Protein AF-A0A914K3J5-F1 (afdb_monomer)

Secondary structure (DSSP, 8-state):
------PPPTTSHHHHHHHHHHHHHHHHHHHHHS-GGGSTT-PPPPPPPPPHHHHHHHHHHHTTS-SGGGTTTHHHHHHHGGGHHHHHHHHHHTPPPTT-S-----EEE-TTSS-EEE-------HHHHHHHHHHHHHHHHHHHHH-S--PPPPSSSS-TT--

Sequence (163 aa):
MMDYESTPQPGTEAYFQLLKEKQKRWKSLQSKRFAIQKRFGFENTQKAELPPEHVRKVIRDHGDMTSRKFRHDKRVYLGALKYMPHAIIKLMENMPMPWEQIRDVKILYHITGAITFVNEVPKVIEPVYIAQWGTMWIMMRREKRDRRHFKRMRFPPFDDEEP

Solvent-accessible surface area (backbone atoms only — not comparable to full-atom values): 10452 Å² total; per-residue (Å²): 139,79,84,83,72,78,78,58,60,90,89,40,72,67,31,55,51,52,49,52,50,50,51,51,52,49,52,54,50,50,53,66,60,70,29,72,82,64,41,90,89,53,76,75,84,76,86,75,90,74,65,71,64,56,59,55,47,39,42,62,74,49,62,89,62,78,54,77,88,53,58,79,51,52,62,50,38,62,59,39,55,79,50,44,69,58,28,50,51,34,46,63,69,60,58,70,52,96,90,49,92,75,73,91,73,54,70,50,65,44,94,77,49,54,46,65,32,46,67,65,77,86,82,75,59,64,74,58,51,53,50,54,50,51,53,49,52,54,50,54,52,51,50,63,71,73,48,91,78,83,83,74,84,64,83,71,84,66,62,95,88,64,132

Radius of gyration: 31.81 Å; Cα contacts (8 Å, |Δi|>4): 78; chains: 1; bounding box: 54×38×105 Å

Structure (mmCIF, N/CA/C/O backbone):
data_AF-A0A914K3J5-F1
#
_entry.id   AF-A0A914K3J5-F1
#
loop_
_atom_site.group_PDB
_atom_site.id
_atom_site.type_symbol
_atom_site.label_atom_id
_atom_site.label_alt_id
_atom_site.label_comp_id
_atom_site.label_asym_id
_atom_site.label_entity_id
_atom_site.label_seq_id
_atom_site.pdbx_PDB_ins_code
_atom_site.Cartn_x
_atom_site.Cartn_y
_atom_site.Cartn_z
_atom_site.occupancy
_atom_site.B_iso_or_equiv
_atom_site.auth_seq_id
_atom_site.auth_comp_id
_atom_site.auth_asym_id
_atom_site.auth_atom_id
_atom_site.pdbx_PDB_model_num
ATOM 1 N N . MET A 1 1 ? -28.145 1.534 55.849 1.00 42.22 1 MET A N 1
ATOM 2 C CA . MET A 1 1 ? -28.087 0.472 56.870 1.00 42.22 1 MET A CA 1
ATOM 3 C C . MET A 1 1 ? -27.128 -0.567 56.315 1.00 42.22 1 MET A C 1
ATOM 5 O O . MET A 1 1 ? -27.487 -1.231 55.359 1.00 42.22 1 MET A O 1
ATOM 9 N N . MET A 1 2 ? -25.859 -0.528 56.729 1.00 44.31 2 MET A N 1
ATOM 10 C CA . MET A 1 2 ? -24.840 -1.499 56.305 1.00 44.31 2 MET A CA 1
ATOM 11 C C . MET A 1 2 ? -24.798 -2.570 57.388 1.00 44.31 2 MET A C 1
ATOM 13 O O . MET A 1 2 ? -24.553 -2.231 58.548 1.00 44.31 2 MET A O 1
ATOM 17 N N . ASP A 1 3 ? -25.086 -3.812 57.020 1.00 42.97 3 ASP A N 1
ATOM 18 C CA . ASP A 1 3 ? -25.121 -4.947 57.934 1.00 42.97 3 ASP A CA 1
ATOM 19 C C . ASP A 1 3 ? -23.734 -5.165 58.558 1.00 42.97 3 ASP A C 1
ATOM 21 O O . ASP A 1 3 ? -22.774 -5.562 57.896 1.00 42.97 3 ASP A O 1
ATOM 25 N N . TYR A 1 4 ? -23.618 -4.858 59.852 1.00 47.88 4 TYR A N 1
ATOM 26 C CA . TYR A 1 4 ? -22.475 -5.207 60.696 1.00 47.88 4 TYR A CA 1
ATOM 27 C C . TYR A 1 4 ? -22.574 -6.699 61.053 1.00 47.88 4 TYR A C 1
ATOM 29 O O . TYR A 1 4 ? -22.843 -7.067 62.195 1.00 47.88 4 TYR A O 1
ATOM 37 N N . GLU A 1 5 ? -22.414 -7.584 60.069 1.00 53.72 5 GLU A N 1
ATOM 38 C CA . GLU A 1 5 ? -22.331 -9.013 60.360 1.00 53.72 5 GLU A CA 1
ATOM 39 C C . GLU A 1 5 ? -21.019 -9.338 61.086 1.00 53.72 5 GLU A C 1
ATOM 41 O O . GLU A 1 5 ? -19.914 -8.974 60.675 1.00 53.72 5 GLU A O 1
ATOM 46 N N . SER A 1 6 ? -21.198 -10.017 62.216 1.00 63.56 6 SER A N 1
ATOM 47 C CA . SER A 1 6 ? -20.221 -10.549 63.160 1.00 63.56 6 SER A CA 1
ATOM 48 C C . SER A 1 6 ? -18.875 -10.939 62.542 1.00 63.56 6 SER A C 1
ATOM 50 O O . SER A 1 6 ? -18.748 -11.978 61.891 1.00 63.56 6 SER A O 1
ATOM 52 N N . THR A 1 7 ? -17.822 -10.177 62.839 1.00 62.28 7 THR A N 1
ATOM 53 C CA . THR A 1 7 ? -16.460 -10.687 62.671 1.00 62.28 7 THR A CA 1
ATOM 54 C C . THR A 1 7 ? -16.265 -11.871 63.628 1.00 62.28 7 THR A C 1
ATOM 56 O O . THR A 1 7 ? -16.470 -11.691 64.831 1.00 62.28 7 THR A O 1
ATOM 59 N N . PRO A 1 8 ? -15.893 -13.069 63.142 1.00 66.62 8 PRO A N 1
ATOM 60 C CA . PRO A 1 8 ? -15.720 -14.242 63.996 1.00 66.62 8 PRO A CA 1
ATOM 61 C C . PRO A 1 8 ? -14.656 -13.991 65.075 1.00 66.62 8 PRO A C 1
ATOM 63 O O . PRO A 1 8 ? -13.650 -13.325 64.820 1.00 66.62 8 PRO A O 1
ATOM 66 N N . GLN A 1 9 ? -14.890 -14.521 66.280 1.00 70.38 9 GLN A N 1
ATOM 67 C CA . GLN A 1 9 ? -13.998 -14.374 67.435 1.00 70.38 9 GLN A CA 1
ATOM 68 C C . GLN A 1 9 ? -12.584 -14.891 67.093 1.00 70.38 9 GLN A C 1
ATOM 70 O O . GLN A 1 9 ? -12.458 -15.953 66.464 1.00 70.38 9 GLN A O 1
ATOM 75 N N . PRO A 1 10 ? -11.516 -14.181 67.493 1.00 69.94 10 PRO A N 1
ATOM 76 C CA . PRO A 1 10 ? -10.144 -14.573 67.185 1.00 69.94 10 PRO A CA 1
ATOM 77 C C . PRO A 1 10 ? -9.831 -15.963 67.764 1.00 69.94 10 PRO A C 1
ATOM 79 O O . PRO A 1 10 ? -10.085 -16.227 68.934 1.00 69.94 10 PRO A O 1
ATOM 82 N N . GLY A 1 11 ? -9.298 -16.863 66.930 1.00 71.88 11 GLY A N 1
ATOM 83 C CA . GLY A 1 11 ? -8.950 -18.243 67.310 1.00 71.88 11 GLY A CA 1
ATOM 84 C C . GLY A 1 11 ? -9.979 -19.317 66.930 1.00 71.88 11 GLY A C 1
ATOM 85 O O . GLY A 1 11 ? -9.681 -20.502 67.042 1.00 71.88 11 GLY A O 1
ATOM 86 N N . THR A 1 12 ? -11.156 -18.934 66.424 1.00 78.69 12 THR A N 1
ATOM 87 C CA . THR A 1 12 ? -12.150 -19.880 65.881 1.00 78.69 12 THR A CA 1
ATOM 88 C C . THR A 1 12 ? -11.817 -20.318 64.448 1.00 78.69 12 THR A C 1
ATOM 90 O O . THR A 1 12 ? -11.173 -19.593 63.689 1.00 78.69 12 THR A O 1
ATOM 93 N N . GLU A 1 13 ? -12.285 -21.496 64.028 1.00 78.44 13 GLU A N 1
ATOM 94 C CA . GLU A 1 13 ? -12.047 -22.028 62.673 1.00 78.44 13 GLU A CA 1
ATOM 95 C C . GLU A 1 13 ? -12.592 -21.100 61.567 1.00 78.44 13 GLU A C 1
ATOM 97 O O . GLU A 1 13 ? -11.932 -20.871 60.549 1.00 78.44 13 GLU A O 1
ATOM 102 N N . ALA A 1 14 ? -13.732 -20.449 61.823 1.00 79.12 14 ALA A N 1
ATOM 103 C CA . ALA A 1 14 ? -14.313 -19.429 60.949 1.00 79.12 14 ALA A CA 1
ATOM 104 C C . ALA A 1 14 ? -13.397 -18.199 60.771 1.00 79.12 14 ALA A C 1
ATOM 106 O O . ALA A 1 14 ? -13.300 -17.643 59.674 1.00 79.12 14 ALA A O 1
ATOM 107 N N . TYR A 1 15 ? -12.666 -17.801 61.818 1.00 82.44 15 TYR A N 1
ATOM 108 C CA . TYR A 1 15 ? -11.690 -16.708 61.759 1.00 82.44 15 TYR A CA 1
ATOM 109 C C . TYR A 1 15 ? -10.468 -17.075 60.903 1.00 82.44 15 TYR A C 1
ATOM 111 O O . TYR A 1 15 ? -10.012 -16.269 60.085 1.00 82.44 15 TYR A O 1
ATOM 119 N N . PHE A 1 16 ? -9.977 -18.315 61.010 1.00 84.94 16 PHE A N 1
ATOM 120 C CA . PHE A 1 16 ? -8.907 -18.817 60.139 1.00 84.94 16 PHE A CA 1
ATOM 121 C C . PHE A 1 16 ? -9.338 -18.900 58.671 1.00 84.94 16 PHE A C 1
ATOM 123 O O . PHE A 1 16 ? -8.541 -18.595 57.777 1.00 84.94 16 PHE A O 1
ATOM 130 N N . GLN A 1 17 ? -10.593 -19.262 58.407 1.00 85.44 17 GLN A N 1
ATOM 131 C CA . GLN A 1 17 ? -11.140 -19.300 57.053 1.00 85.44 17 GLN A CA 1
ATOM 132 C C . GLN A 1 17 ? -11.246 -17.893 56.442 1.00 85.44 17 GLN A C 1
ATOM 134 O O . GLN A 1 17 ? -10.779 -17.672 55.321 1.00 85.44 17 GLN A O 1
ATOM 139 N N . LEU A 1 18 ? -11.735 -16.913 57.209 1.00 87.25 18 LEU A N 1
ATOM 140 C CA . LEU A 1 18 ? -11.782 -15.502 56.807 1.00 87.25 18 LEU A CA 1
ATOM 141 C C . LEU A 1 18 ? -10.378 -14.940 56.511 1.00 87.25 18 LEU A C 1
ATOM 143 O O . LEU A 1 18 ? -10.168 -14.241 55.515 1.00 87.25 18 LEU A O 1
ATOM 147 N N . LEU A 1 19 ? -9.383 -15.280 57.336 1.00 87.00 19 LEU A N 1
ATOM 148 C CA . LEU A 1 19 ? -7.984 -14.904 57.108 1.00 87.00 19 LEU A CA 1
ATOM 149 C C . LEU A 1 19 ? -7.408 -15.531 55.835 1.00 87.00 19 LEU A C 1
ATOM 151 O O . LEU A 1 19 ? -6.740 -14.833 55.066 1.00 87.00 19 LEU A O 1
ATOM 155 N N . LYS A 1 20 ? -7.688 -16.812 55.568 1.00 90.06 20 LYS A N 1
ATOM 156 C CA . LYS A 1 20 ? -7.286 -17.482 54.318 1.00 90.06 20 LYS A CA 1
ATOM 157 C C . LYS A 1 20 ? -7.902 -16.801 53.098 1.00 90.06 20 LYS A C 1
ATOM 159 O O . LYS A 1 20 ? -7.212 -16.599 52.096 1.00 90.06 20 LYS A O 1
ATOM 164 N N . GLU A 1 21 ? -9.168 -16.402 53.168 1.00 89.50 21 GLU A N 1
ATOM 165 C CA . GLU A 1 21 ? -9.807 -15.639 52.094 1.00 89.50 21 GLU A CA 1
ATOM 166 C C . GLU A 1 21 ? -9.171 -14.266 51.902 1.00 89.50 21 GLU A C 1
ATOM 168 O O . GLU A 1 21 ? -8.845 -13.889 50.772 1.00 89.50 21 GLU A O 1
ATOM 173 N N . LYS A 1 22 ? -8.920 -13.535 52.990 1.00 90.81 22 LYS A N 1
ATOM 174 C CA . LYS A 1 22 ? -8.243 -12.233 52.945 1.00 90.81 22 LYS A CA 1
ATOM 175 C C . LYS A 1 22 ? -6.839 -12.358 52.350 1.00 90.81 22 LYS A C 1
ATOM 177 O O . LYS A 1 22 ? -6.460 -11.548 51.505 1.00 90.81 22 LYS A O 1
ATOM 182 N N . GLN A 1 23 ? -6.100 -13.408 52.707 1.00 92.75 23 GLN A N 1
ATOM 183 C CA . GLN A 1 23 ? -4.784 -13.716 52.145 1.00 92.75 23 GLN A CA 1
ATOM 184 C C . GLN A 1 23 ? -4.865 -14.022 50.643 1.00 92.75 23 GLN A C 1
ATOM 186 O O . GLN A 1 23 ? -4.059 -13.498 49.871 1.00 92.75 23 GLN A O 1
ATOM 191 N N . LYS A 1 24 ? -5.835 -14.834 50.201 1.00 92.88 24 LYS A N 1
ATOM 192 C CA . LYS A 1 24 ? -6.061 -15.124 48.773 1.00 92.88 24 LYS A CA 1
ATOM 193 C C . LYS A 1 24 ? -6.397 -13.853 47.991 1.00 92.88 24 LYS A C 1
ATOM 195 O O . LYS A 1 24 ? -5.792 -13.601 46.947 1.00 92.88 24 LYS A O 1
ATOM 200 N N . ARG A 1 25 ? -7.303 -13.021 48.518 1.00 91.62 25 ARG A N 1
ATOM 201 C CA . ARG A 1 25 ? -7.682 -11.729 47.920 1.00 91.62 25 ARG A CA 1
ATOM 202 C C . ARG A 1 25 ? -6.475 -10.797 47.814 1.00 91.62 25 ARG A C 1
ATOM 204 O O . ARG A 1 25 ? -6.233 -10.247 46.742 1.00 91.62 25 ARG A O 1
ATOM 211 N N . TRP A 1 26 ? -5.673 -10.690 48.875 1.00 92.44 26 TRP A N 1
ATOM 212 C CA . TRP A 1 26 ? -4.449 -9.885 48.889 1.00 92.44 26 TRP A CA 1
ATOM 213 C C . TRP A 1 26 ? -3.418 -10.366 47.862 1.00 92.44 26 TRP A C 1
ATOM 215 O O . TRP A 1 26 ? -2.917 -9.563 47.077 1.00 92.44 26 TRP A O 1
ATOM 225 N N . LYS A 1 27 ? -3.143 -11.676 47.797 1.00 92.00 27 LYS A N 1
ATOM 226 C CA . LYS A 1 27 ? -2.218 -12.256 46.806 1.00 92.00 27 LYS A CA 1
ATOM 227 C C . LYS A 1 27 ? -2.684 -11.998 45.369 1.00 92.00 27 LYS A C 1
ATOM 229 O O . LYS A 1 27 ? -1.877 -11.585 44.539 1.00 92.00 27 LYS A O 1
ATOM 234 N N . SER A 1 28 ? -3.977 -12.174 45.088 1.00 90.50 28 SER A N 1
ATOM 235 C CA . SER A 1 28 ? -4.565 -11.863 43.776 1.00 90.50 28 SER A CA 1
ATOM 236 C C . SER A 1 28 ? -4.430 -10.375 43.430 1.00 90.50 28 SER A C 1
ATOM 238 O O . SER A 1 28 ? -4.066 -10.030 42.305 1.00 90.50 28 SER A O 1
ATOM 240 N N . LEU A 1 29 ? -4.693 -9.479 44.386 1.00 91.88 29 LEU A N 1
ATOM 241 C CA . LEU A 1 29 ? -4.575 -8.036 44.175 1.00 91.88 29 LEU A CA 1
ATOM 242 C C . LEU A 1 29 ? -3.124 -7.629 43.899 1.00 91.88 29 LEU A C 1
ATOM 244 O O . LEU A 1 29 ? -2.863 -6.899 42.945 1.00 91.88 29 LEU A O 1
ATOM 248 N N . GLN A 1 30 ? -2.181 -8.140 44.691 1.00 91.06 30 GLN A N 1
ATOM 249 C CA . GLN A 1 30 ? -0.766 -7.812 44.566 1.00 91.06 30 GLN A CA 1
ATOM 250 C C . GLN A 1 30 ? -0.172 -8.341 43.257 1.00 91.06 30 GLN A C 1
ATOM 252 O O . GLN A 1 30 ? 0.530 -7.607 42.563 1.00 91.06 30 GLN A O 1
ATOM 257 N N . SER A 1 31 ? -0.525 -9.571 42.870 1.00 90.56 31 SER A N 1
ATOM 258 C CA . SER A 1 31 ? -0.135 -10.158 41.583 1.00 90.56 31 SER A CA 1
ATOM 259 C C . SER A 1 31 ? -0.642 -9.324 40.400 1.00 90.56 31 SER A C 1
ATOM 261 O O . SER A 1 31 ? 0.121 -9.027 39.483 1.00 90.56 31 SER A O 1
ATOM 263 N N . LYS A 1 32 ? -1.894 -8.846 40.450 1.00 89.44 32 LYS A N 1
ATOM 264 C CA . LYS A 1 32 ? -2.467 -7.969 39.413 1.00 89.44 32 LYS A CA 1
ATOM 265 C C . LYS A 1 32 ? -1.913 -6.546 39.443 1.00 89.44 32 LYS A C 1
ATOM 267 O O . LYS A 1 32 ? -1.932 -5.873 38.413 1.00 89.44 32 LYS A O 1
ATOM 272 N N . ARG A 1 33 ? -1.503 -6.035 40.606 1.00 86.69 33 ARG A N 1
ATOM 273 C CA . ARG A 1 33 ? -0.970 -4.672 40.770 1.00 86.69 33 ARG A CA 1
ATOM 274 C C . ARG A 1 33 ? 0.455 -4.562 40.239 1.00 86.69 33 ARG A C 1
ATOM 276 O O . ARG A 1 33 ? 0.754 -3.595 39.554 1.00 86.69 33 ARG A O 1
ATOM 283 N N . PHE A 1 34 ? 1.283 -5.569 40.503 1.00 86.88 34 PHE A N 1
ATOM 284 C CA . PHE A 1 34 ? 2.691 -5.617 40.096 1.00 86.88 34 PHE A CA 1
ATOM 285 C C . PHE A 1 34 ? 2.941 -6.550 38.905 1.00 86.88 34 PHE A C 1
ATOM 287 O O . PHE A 1 34 ? 4.067 -7.001 38.683 1.00 86.88 34 PHE A O 1
ATOM 294 N N . ALA A 1 35 ? 1.891 -6.833 38.128 1.00 88.31 35 ALA A N 1
ATOM 295 C CA . ALA A 1 35 ? 2.010 -7.547 36.867 1.00 88.31 35 ALA A CA 1
ATOM 296 C C . ALA A 1 35 ? 3.010 -6.826 35.952 1.00 88.31 35 ALA A C 1
ATOM 298 O O . ALA A 1 35 ? 3.078 -5.598 35.936 1.00 88.31 35 ALA A O 1
ATOM 299 N N . ILE A 1 36 ? 3.766 -7.592 35.163 1.00 82.19 36 ILE A N 1
ATOM 300 C CA . ILE A 1 36 ? 4.813 -7.063 34.274 1.00 82.19 36 ILE A CA 1
ATOM 301 C C . ILE A 1 36 ? 4.250 -5.995 33.319 1.00 82.19 36 ILE A C 1
ATOM 303 O O . ILE A 1 36 ? 4.901 -4.982 33.097 1.00 82.19 36 ILE A O 1
ATOM 307 N N . GLN A 1 37 ? 2.998 -6.159 32.880 1.00 82.31 37 GLN A N 1
ATOM 308 C CA . GLN A 1 37 ? 2.261 -5.208 32.035 1.00 82.31 37 GLN A CA 1
ATOM 309 C C . GLN A 1 37 ? 2.034 -3.824 32.671 1.00 82.31 37 GLN A C 1
ATOM 311 O O . GLN A 1 37 ? 1.738 -2.861 31.974 1.00 82.31 37 GLN A O 1
ATOM 316 N N . LYS A 1 38 ? 2.129 -3.717 34.001 1.00 81.19 38 LYS A N 1
ATOM 317 C CA . LYS A 1 38 ? 1.945 -2.467 34.758 1.00 81.19 38 LYS A CA 1
ATOM 318 C C . LYS A 1 38 ? 3.262 -1.852 35.219 1.00 81.19 38 LYS A C 1
ATOM 320 O O . LYS A 1 38 ? 3.250 -0.873 35.964 1.00 81.19 38 LYS A O 1
ATOM 325 N N . ARG A 1 39 ? 4.397 -2.442 34.835 1.00 86.56 39 ARG A N 1
ATOM 326 C CA . ARG A 1 39 ? 5.706 -1.853 35.117 1.00 86.56 39 ARG A CA 1
ATOM 327 C C . ARG A 1 39 ? 5.869 -0.576 34.299 1.00 86.56 39 ARG A C 1
ATOM 329 O O . ARG A 1 39 ? 5.411 -0.483 33.164 1.00 86.56 39 ARG A O 1
ATOM 336 N N . PHE A 1 40 ? 6.534 0.408 34.893 1.00 83.00 40 PHE A N 1
ATOM 337 C CA . PHE A 1 40 ? 6.919 1.622 34.188 1.00 83.00 40 PHE A CA 1
ATOM 338 C C . PHE A 1 40 ? 7.840 1.259 33.014 1.00 83.00 40 PHE A C 1
ATOM 340 O O . PHE A 1 40 ? 8.764 0.465 33.186 1.00 83.00 40 PHE A O 1
ATOM 347 N N . GLY A 1 41 ? 7.554 1.795 31.827 1.00 82.81 41 GLY A N 1
ATOM 348 C CA . GLY A 1 41 ? 8.265 1.439 30.596 1.00 82.81 41 GLY A CA 1
ATOM 349 C C . GLY A 1 41 ? 7.797 0.141 29.929 1.00 82.81 41 GLY A C 1
ATOM 350 O O . GLY A 1 41 ? 8.453 -0.322 29.003 1.00 82.81 41 GLY A O 1
ATOM 351 N N . PHE A 1 42 ? 6.683 -0.460 30.366 1.00 84.38 42 PHE A N 1
ATOM 352 C CA . PHE A 1 42 ? 6.074 -1.560 29.623 1.00 84.38 42 PHE A CA 1
ATOM 353 C C . PHE A 1 42 ? 5.495 -1.045 28.298 1.00 84.38 42 PHE A C 1
ATOM 355 O O . PHE A 1 42 ? 4.526 -0.284 28.285 1.00 84.38 42 PHE A O 1
ATOM 362 N N . GLU A 1 43 ? 6.096 -1.462 27.187 1.00 81.50 43 GLU A N 1
ATOM 363 C CA . GLU A 1 43 ? 5.549 -1.236 25.855 1.00 81.50 43 GLU A CA 1
ATOM 364 C C . GLU A 1 43 ? 4.499 -2.309 25.551 1.00 81.50 43 GLU A C 1
ATOM 366 O O . GLU A 1 43 ? 4.717 -3.505 25.759 1.00 81.50 43 GLU A O 1
ATOM 371 N N . ASN A 1 44 ? 3.328 -1.876 25.085 1.00 79.56 44 ASN A N 1
ATOM 372 C CA . ASN A 1 44 ? 2.284 -2.804 24.675 1.00 79.56 44 ASN A CA 1
ATOM 373 C C . ASN A 1 44 ? 2.728 -3.619 23.458 1.00 79.56 44 ASN A C 1
ATOM 375 O O . ASN A 1 44 ? 3.594 -3.217 22.684 1.00 79.56 44 ASN A O 1
ATOM 379 N N . THR A 1 45 ? 2.079 -4.764 23.263 1.00 82.06 45 THR A N 1
ATOM 380 C CA . THR A 1 45 ? 2.311 -5.613 22.097 1.00 82.06 45 THR A CA 1
ATOM 381 C C . THR A 1 45 ? 2.148 -4.815 20.802 1.00 82.06 45 THR A C 1
ATOM 383 O O . THR A 1 45 ? 1.185 -4.062 20.638 1.00 82.06 45 THR A O 1
ATOM 386 N N . GLN A 1 46 ? 3.099 -4.993 19.883 1.00 84.06 46 GLN A N 1
ATOM 387 C CA . GLN A 1 46 ? 3.056 -4.369 18.566 1.00 84.06 46 GLN A CA 1
ATOM 388 C C . GLN A 1 46 ? 1.785 -4.783 17.815 1.00 84.06 46 GLN A C 1
ATOM 390 O O . GLN A 1 46 ? 1.268 -5.890 17.988 1.00 84.06 46 GLN A O 1
ATOM 395 N N . LYS A 1 47 ? 1.272 -3.880 16.974 1.00 87.12 47 LYS A N 1
ATOM 396 C CA . LYS A 1 47 ? 0.102 -4.173 16.142 1.00 87.12 47 LYS A CA 1
ATOM 397 C C . LYS A 1 47 ? 0.440 -5.317 15.187 1.00 87.12 47 LYS A C 1
ATOM 399 O O . LYS A 1 47 ? 1.396 -5.216 14.425 1.00 87.12 47 LYS A O 1
ATOM 404 N N . ALA A 1 48 ? -0.354 -6.381 15.242 1.00 87.00 48 ALA A N 1
ATOM 405 C CA . ALA A 1 48 ? -0.227 -7.503 14.327 1.00 87.00 48 ALA A CA 1
ATOM 406 C C . ALA A 1 48 ? -0.694 -7.117 12.914 1.00 87.00 48 ALA A C 1
ATOM 408 O O . ALA A 1 48 ? -1.545 -6.238 12.745 1.00 87.00 48 ALA A O 1
ATOM 409 N N . GLU A 1 49 ? -0.146 -7.798 11.910 1.00 89.12 49 GLU A N 1
ATOM 410 C CA . GLU A 1 49 ? -0.610 -7.684 10.529 1.00 89.12 49 GLU A CA 1
ATOM 411 C C . GLU A 1 49 ? -2.040 -8.243 10.421 1.00 89.12 49 GLU A C 1
ATOM 413 O O . GLU A 1 49 ? -2.374 -9.282 10.997 1.00 89.12 49 GLU A O 1
ATOM 418 N N . LEU A 1 50 ? -2.910 -7.513 9.722 1.00 92.19 50 LEU A N 1
ATOM 419 C CA . LEU A 1 50 ? -4.304 -7.902 9.507 1.00 92.19 50 LEU A CA 1
ATOM 420 C C . LEU A 1 50 ? -4.443 -8.686 8.193 1.00 92.19 50 LEU A C 1
ATOM 422 O O . LEU A 1 50 ? -3.649 -8.477 7.274 1.00 92.19 50 LEU A O 1
ATOM 426 N N . PRO A 1 51 ? -5.468 -9.549 8.054 1.00 94.62 51 PRO A N 1
ATOM 427 C CA . PRO A 1 51 ? -5.705 -10.262 6.805 1.00 94.62 51 PRO A CA 1
ATOM 428 C C . PRO A 1 51 ? -5.947 -9.296 5.631 1.00 94.62 51 PRO A C 1
ATOM 430 O O . PRO A 1 51 ? -6.695 -8.325 5.792 1.00 94.62 51 PRO A O 1
ATOM 433 N N . PRO A 1 52 ? -5.416 -9.578 4.426 1.00 92.88 52 PRO A N 1
ATOM 434 C CA . PRO A 1 52 ? -5.559 -8.694 3.264 1.00 92.88 52 PRO A CA 1
ATOM 435 C C . PRO A 1 52 ? -7.018 -8.532 2.810 1.00 92.88 52 PRO A C 1
ATOM 437 O O . PRO A 1 52 ? -7.400 -7.497 2.267 1.00 92.88 52 PRO A O 1
ATOM 440 N N . GLU A 1 53 ? -7.875 -9.516 3.089 1.00 95.31 53 GLU A N 1
ATOM 441 C CA . GLU A 1 53 ? -9.309 -9.435 2.796 1.00 95.31 53 GLU A CA 1
ATOM 442 C C . GLU A 1 53 ? -10.021 -8.327 3.575 1.00 95.31 53 GLU A C 1
ATOM 444 O O . GLU A 1 53 ? -11.019 -7.782 3.104 1.00 95.31 53 GLU A O 1
ATOM 449 N N . HIS A 1 54 ? -9.496 -7.943 4.742 1.00 95.62 54 HIS A N 1
ATOM 450 C CA . HIS A 1 54 ? -10.089 -6.876 5.535 1.00 95.62 54 HIS A CA 1
ATOM 451 C C . HIS A 1 54 ? -10.075 -5.549 4.770 1.00 95.62 54 HIS A C 1
ATOM 453 O O . HIS A 1 54 ? -11.123 -4.925 4.615 1.00 95.62 54 HIS A O 1
ATOM 459 N N . VAL A 1 55 ? -8.919 -5.136 4.238 1.00 94.56 55 VAL A N 1
ATOM 460 C CA . VAL A 1 55 ? -8.820 -3.869 3.497 1.00 94.56 55 VAL A CA 1
ATOM 461 C C . VAL A 1 55 ? -9.597 -3.926 2.178 1.00 94.56 55 VAL A C 1
ATOM 463 O O . VAL A 1 55 ? -10.292 -2.970 1.838 1.00 94.56 55 VAL A O 1
ATOM 466 N N . ARG A 1 56 ? -9.571 -5.070 1.477 1.00 96.06 56 ARG A N 1
ATOM 467 C CA . ARG A 1 56 ? -10.330 -5.281 0.230 1.00 96.06 56 ARG A CA 1
ATOM 468 C C . ARG A 1 56 ? -11.829 -5.124 0.454 1.00 96.06 56 ARG A C 1
ATOM 470 O O . ARG A 1 56 ? -12.508 -4.486 -0.348 1.00 96.06 56 ARG A O 1
ATOM 477 N N . LYS A 1 57 ? -12.338 -5.684 1.553 1.00 96.56 57 LYS A N 1
ATOM 478 C CA . LYS A 1 57 ? -13.739 -5.548 1.943 1.00 96.56 57 LYS A CA 1
ATOM 479 C C . LYS A 1 57 ? -14.079 -4.111 2.322 1.00 96.56 57 LYS A C 1
ATOM 481 O O . LYS A 1 57 ? -15.082 -3.599 1.846 1.00 96.56 57 LYS A O 1
ATOM 486 N N . VAL A 1 58 ? -13.241 -3.448 3.123 1.00 94.75 58 VAL A N 1
ATOM 487 C CA . VAL A 1 58 ? -13.471 -2.052 3.530 1.00 94.75 58 VAL A CA 1
ATOM 488 C C . VAL A 1 58 ? -13.585 -1.135 2.312 1.00 94.75 58 VAL A C 1
ATOM 490 O O . VAL A 1 58 ? -14.549 -0.379 2.233 1.00 94.75 58 VAL A O 1
ATOM 493 N N . ILE A 1 59 ? -12.660 -1.230 1.352 1.00 95.00 59 ILE A N 1
ATOM 494 C CA . ILE A 1 59 ? -12.683 -0.401 0.134 1.00 95.00 59 ILE A CA 1
ATOM 495 C C . ILE A 1 59 ? -13.935 -0.698 -0.703 1.00 95.00 59 ILE A C 1
ATOM 497 O O . ILE A 1 59 ? -14.628 0.226 -1.120 1.00 95.00 59 ILE A O 1
ATOM 501 N N . ARG A 1 60 ? -14.273 -1.981 -0.890 1.00 94.56 60 ARG A N 1
ATOM 502 C CA . ARG A 1 60 ? -15.464 -2.395 -1.648 1.00 94.56 60 ARG A CA 1
ATOM 503 C C . ARG A 1 60 ? -16.769 -1.920 -1.010 1.00 94.56 60 ARG A C 1
ATOM 505 O O . ARG A 1 60 ? -17.666 -1.492 -1.724 1.00 94.56 60 ARG A O 1
ATOM 512 N N . ASP A 1 61 ? -16.870 -1.995 0.315 1.00 94.50 61 ASP A N 1
ATOM 513 C CA . ASP A 1 61 ? -18.068 -1.592 1.054 1.00 94.50 61 ASP A CA 1
ATOM 514 C C . ASP A 1 61 ? -18.273 -0.065 1.020 1.00 94.50 61 ASP A C 1
ATOM 516 O O . ASP A 1 61 ? -19.418 0.385 0.983 1.00 94.50 61 ASP A O 1
ATOM 520 N N . HIS A 1 62 ? -17.193 0.731 1.038 1.00 92.69 62 HIS A N 1
ATOM 521 C CA . HIS A 1 62 ? -17.261 2.201 0.971 1.00 92.69 62 HIS A CA 1
ATOM 522 C C . HIS A 1 62 ? -17.530 2.715 -0.451 1.00 92.69 62 HIS A C 1
ATOM 524 O O . HIS A 1 62 ? -18.280 3.683 -0.608 1.00 92.69 62 HIS A O 1
ATOM 530 N N . GLY A 1 63 ? -16.9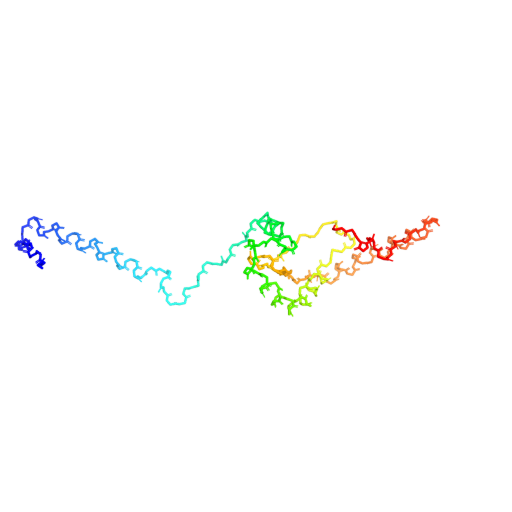60 2.056 -1.467 1.00 91.75 63 GLY A N 1
ATOM 531 C CA . GLY A 1 63 ? -17.177 2.364 -2.880 1.00 91.75 63 GLY A CA 1
ATOM 532 C C . GLY A 1 63 ? -16.947 3.841 -3.210 1.00 91.75 63 GLY A C 1
ATOM 533 O O . GLY A 1 63 ? -15.945 4.437 -2.823 1.00 91.75 63 GLY A O 1
ATOM 534 N N . ASP A 1 64 ? -17.916 4.443 -3.890 1.00 91.19 64 ASP A N 1
ATOM 535 C CA . ASP A 1 64 ? -17.928 5.852 -4.303 1.00 91.19 64 ASP A CA 1
ATOM 536 C C . ASP A 1 64 ? -18.484 6.814 -3.230 1.00 91.19 64 ASP A C 1
ATOM 538 O O . ASP A 1 64 ? -18.725 7.995 -3.491 1.00 91.19 64 ASP A O 1
ATOM 542 N N . MET A 1 65 ? -18.715 6.331 -2.004 1.00 89.69 65 MET A N 1
ATOM 543 C CA . MET A 1 65 ? -19.258 7.115 -0.889 1.00 89.69 65 MET A CA 1
ATOM 544 C C . MET A 1 65 ? -20.650 7.728 -1.153 1.00 89.69 65 MET A C 1
ATOM 546 O O . MET A 1 65 ? -21.067 8.657 -0.443 1.00 89.69 65 MET A O 1
ATOM 550 N N . THR A 1 66 ? -21.421 7.228 -2.124 1.00 91.31 66 THR A N 1
ATOM 551 C CA . THR A 1 66 ? -22.801 7.693 -2.379 1.00 91.31 66 THR A CA 1
ATOM 552 C C . THR A 1 66 ? -23.771 7.262 -1.280 1.00 91.31 66 THR A C 1
ATOM 554 O O . THR A 1 66 ? -24.676 8.015 -0.908 1.00 91.31 66 THR A O 1
ATOM 557 N N . SER A 1 67 ? -23.541 6.090 -0.682 1.00 91.62 67 SER A N 1
ATOM 558 C CA . SER A 1 67 ? -24.385 5.539 0.378 1.00 91.62 67 SER A CA 1
ATOM 559 C C . SER A 1 67 ? -24.449 6.437 1.618 1.00 91.62 67 SER A C 1
ATOM 561 O O . SER A 1 67 ? -23.439 6.861 2.187 1.00 91.62 67 SER A O 1
ATOM 563 N N . ARG A 1 68 ? -25.670 6.658 2.123 1.00 92.19 68 ARG A N 1
ATOM 564 C CA . ARG A 1 68 ? -25.916 7.429 3.355 1.00 92.19 68 ARG A CA 1
ATOM 565 C C . ARG A 1 68 ? -25.287 6.780 4.596 1.00 92.19 68 ARG A C 1
ATOM 567 O O . ARG A 1 68 ? -25.022 7.488 5.568 1.00 92.19 68 ARG A O 1
ATOM 574 N N . LYS A 1 69 ? -25.018 5.468 4.561 1.00 93.50 69 LYS A N 1
ATOM 575 C CA . LYS A 1 69 ? -24.405 4.705 5.662 1.00 93.50 69 LYS A CA 1
ATOM 576 C C . LYS A 1 69 ? -23.040 5.273 6.070 1.00 93.50 69 LYS A C 1
ATOM 578 O O . LYS A 1 69 ? -22.778 5.412 7.259 1.00 93.50 69 LYS A O 1
ATOM 583 N N . PHE A 1 70 ? -22.229 5.688 5.098 1.00 92.25 70 PHE A N 1
ATOM 584 C CA . PHE A 1 70 ? -20.855 6.167 5.308 1.00 92.25 70 PHE A CA 1
ATOM 585 C C . PHE A 1 70 ? -20.749 7.700 5.322 1.00 92.25 70 PHE A C 1
ATOM 587 O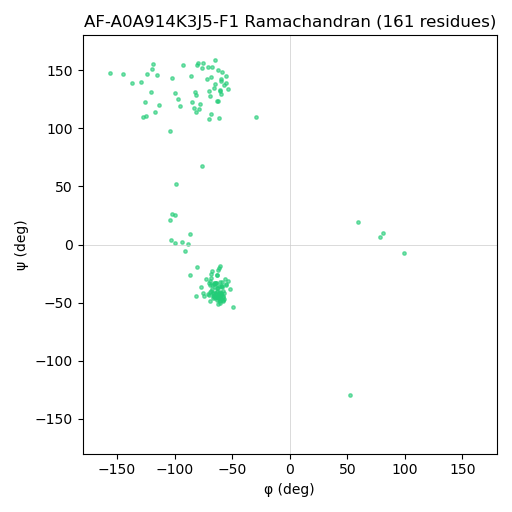 O . PHE A 1 70 ? -19.703 8.282 5.033 1.00 92.25 70 PHE A O 1
ATOM 594 N N . ARG A 1 71 ? -21.841 8.404 5.664 1.00 93.25 71 ARG A N 1
ATOM 595 C CA . ARG A 1 71 ? -21.872 9.879 5.688 1.00 93.25 71 ARG A CA 1
ATOM 596 C C . ARG A 1 71 ? -20.828 10.481 6.637 1.00 93.25 71 ARG A C 1
ATOM 598 O O . ARG A 1 71 ? -20.280 11.535 6.325 1.00 93.25 71 ARG A O 1
ATOM 605 N N . HIS A 1 72 ? -20.566 9.831 7.769 1.00 93.00 72 HIS A N 1
ATOM 606 C CA . HIS A 1 72 ? -19.610 10.307 8.773 1.00 93.00 72 HIS A CA 1
ATOM 607 C C . HIS A 1 72 ? -18.157 10.222 8.277 1.00 93.00 72 HIS A C 1
ATOM 609 O O . HIS A 1 72 ? -17.348 11.092 8.598 1.00 93.00 72 HIS A O 1
ATOM 615 N N . ASP A 1 73 ? -17.854 9.245 7.420 1.00 94.44 73 ASP A N 1
ATOM 616 C CA . ASP A 1 73 ? -16.499 8.989 6.932 1.00 94.44 73 ASP A CA 1
ATOM 617 C C . ASP A 1 73 ? -16.088 9.937 5.797 1.00 94.44 73 ASP A C 1
ATOM 619 O O . ASP A 1 73 ? -14.898 10.175 5.601 1.00 94.44 73 ASP A O 1
ATOM 623 N N . LYS A 1 74 ? -17.043 10.584 5.108 1.00 95.12 74 LYS A N 1
ATOM 624 C CA . LYS A 1 74 ? -16.764 11.555 4.024 1.00 95.12 74 LYS A CA 1
ATOM 625 C C . LYS A 1 74 ? -15.777 12.649 4.436 1.00 95.12 74 LYS A C 1
ATOM 627 O O . LYS A 1 74 ? -14.911 13.039 3.657 1.00 95.12 74 LYS A O 1
ATOM 632 N N . ARG A 1 75 ? -15.880 13.130 5.679 1.00 94.81 75 ARG A N 1
ATOM 633 C CA . ARG A 1 75 ? -14.970 14.152 6.216 1.00 94.81 75 ARG A CA 1
ATOM 634 C C . ARG A 1 75 ? -13.529 13.648 6.292 1.00 94.81 75 ARG A C 1
ATOM 636 O O . ARG A 1 75 ? -12.600 14.412 6.048 1.00 94.81 75 ARG A O 1
ATOM 643 N N . VAL A 1 76 ? -13.354 12.373 6.630 1.00 95.50 76 VAL A N 1
ATOM 644 C CA . VAL A 1 76 ? -12.041 11.737 6.753 1.00 95.50 76 VAL A CA 1
ATOM 645 C C . VAL A 1 76 ? -11.404 11.554 5.378 1.00 95.50 76 VAL A C 1
ATOM 647 O O . VAL A 1 76 ? -10.232 11.880 5.226 1.00 95.50 76 VAL A O 1
ATOM 650 N N . TYR A 1 77 ? -12.174 11.131 4.370 1.00 95.06 77 TYR A N 1
ATOM 651 C CA . TYR A 1 77 ? -11.701 11.024 2.981 1.00 95.06 77 TYR A CA 1
ATOM 652 C C . TYR A 1 77 ? -11.192 12.371 2.444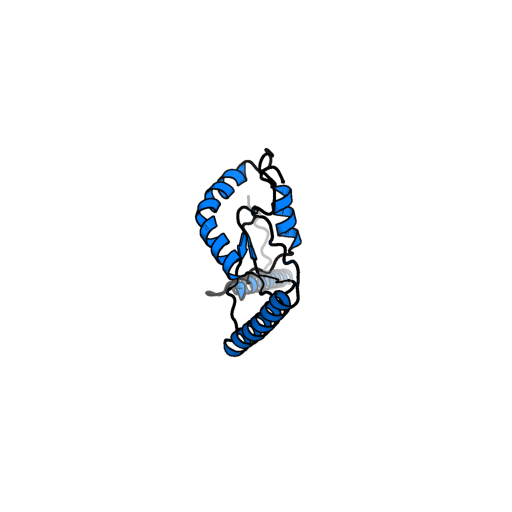 1.00 95.06 77 TYR A C 1
ATOM 654 O O . TYR A 1 77 ? -10.093 12.446 1.900 1.00 95.06 77 TYR A O 1
ATOM 662 N N . LEU A 1 78 ? -11.928 13.461 2.689 1.00 95.81 78 LEU A N 1
ATOM 663 C CA . LEU A 1 78 ? -11.473 14.811 2.331 1.00 95.81 78 LEU A CA 1
ATOM 664 C C . LEU A 1 78 ? -10.201 15.224 3.087 1.00 95.81 78 LEU A C 1
ATOM 666 O O . LEU A 1 78 ? -9.306 15.829 2.506 1.00 95.81 78 LEU A O 1
ATOM 670 N N . GLY A 1 79 ? -10.091 14.881 4.373 1.00 96.56 79 GLY A N 1
ATOM 671 C CA . GLY A 1 79 ? -8.883 15.148 5.158 1.00 96.56 79 GLY A CA 1
ATOM 672 C C . GLY A 1 79 ? -7.664 14.352 4.680 1.00 96.56 79 GLY A C 1
ATOM 673 O O . GLY A 1 79 ? -6.538 14.854 4.718 1.00 96.56 79 GLY A O 1
ATOM 674 N N . ALA A 1 80 ? -7.882 13.133 4.188 1.00 96.81 80 ALA A N 1
ATOM 675 C CA . ALA A 1 80 ? -6.831 12.259 3.687 1.00 96.81 80 ALA A CA 1
ATOM 676 C C . ALA A 1 80 ? -6.186 12.780 2.392 1.00 96.81 80 ALA A C 1
ATOM 678 O O . ALA A 1 80 ? -5.004 12.518 2.164 1.00 96.81 80 ALA A O 1
ATOM 679 N N . LEU A 1 81 ? -6.904 13.593 1.604 1.00 97.06 81 LEU A N 1
ATOM 680 C CA . LEU A 1 81 ? -6.394 14.206 0.371 1.00 97.06 81 LEU A CA 1
ATOM 681 C C . LEU A 1 81 ? -5.081 14.978 0.588 1.00 97.06 81 LEU A C 1
ATOM 683 O O . LEU A 1 81 ? -4.208 14.976 -0.277 1.00 97.06 81 LEU A O 1
ATOM 687 N N . LYS A 1 82 ? -4.886 15.566 1.775 1.00 97.75 82 LYS A N 1
ATOM 688 C CA . LYS A 1 82 ? -3.633 16.238 2.157 1.00 97.75 82 LYS A CA 1
ATOM 689 C C . LYS A 1 82 ? -2.400 15.332 2.020 1.00 97.75 82 LYS A C 1
ATOM 691 O O . LYS A 1 82 ? -1.317 15.814 1.704 1.00 97.75 82 LYS A O 1
ATOM 696 N N . TYR A 1 83 ? -2.551 14.035 2.278 1.00 97.44 83 TYR A N 1
ATOM 697 C CA . TYR A 1 83 ? -1.459 13.057 2.293 1.00 97.44 83 TYR A CA 1
ATOM 698 C C . TYR A 1 83 ? -1.360 12.237 1.002 1.00 97.44 83 TYR A C 1
ATOM 700 O O . TYR A 1 83 ? -0.479 11.386 0.877 1.00 97.44 83 TYR A O 1
ATOM 708 N N . MET A 1 84 ? -2.227 12.513 0.030 1.00 96.31 84 MET A N 1
ATOM 709 C CA . MET A 1 84 ? -2.274 11.817 -1.253 1.00 96.31 84 MET A CA 1
ATOM 710 C C . MET A 1 84 ? -0.934 11.887 -2.019 1.00 96.31 84 MET A C 1
ATOM 712 O O . MET A 1 84 ? -0.463 10.837 -2.458 1.00 96.31 84 MET A O 1
ATOM 716 N N . PRO A 1 85 ? -0.211 13.032 -2.063 1.00 97.75 85 PRO A N 1
ATOM 717 C CA . PRO A 1 85 ? 1.119 13.079 -2.677 1.00 97.75 85 PRO A CA 1
ATOM 718 C C . PRO A 1 85 ? 2.126 12.113 -2.037 1.00 97.75 85 PRO A C 1
ATOM 720 O O . PRO A 1 85 ? 2.933 11.505 -2.734 1.00 97.75 85 PRO A O 1
ATOM 723 N N . HIS A 1 86 ? 2.064 11.925 -0.714 1.00 97.06 86 HIS A N 1
ATOM 724 C CA . HIS A 1 86 ? 2.951 10.991 -0.019 1.00 97.06 86 HIS A CA 1
ATOM 725 C C . HIS A 1 86 ? 2.622 9.535 -0.371 1.00 97.06 86 HIS A C 1
ATOM 727 O O . HIS A 1 86 ? 3.531 8.744 -0.612 1.00 97.06 86 HIS A O 1
ATOM 733 N N . ALA A 1 87 ? 1.334 9.189 -0.460 1.00 97.38 87 ALA A N 1
ATOM 734 C CA . ALA A 1 87 ? 0.907 7.860 -0.890 1.00 97.38 87 ALA A CA 1
ATOM 735 C C . ALA A 1 87 ? 1.365 7.545 -2.323 1.00 97.38 87 ALA A C 1
ATOM 737 O O . ALA A 1 87 ? 1.894 6.459 -2.557 1.00 97.38 87 ALA A O 1
ATOM 738 N N . ILE A 1 88 ? 1.247 8.509 -3.247 1.00 96.94 88 ILE A N 1
ATOM 739 C CA . ILE A 1 88 ? 1.727 8.360 -4.630 1.00 96.94 88 ILE A CA 1
ATOM 740 C C . ILE A 1 88 ? 3.235 8.109 -4.660 1.00 96.94 88 ILE A C 1
ATOM 742 O O . ILE A 1 88 ? 3.673 7.166 -5.313 1.00 96.94 88 ILE A O 1
ATOM 746 N N . ILE A 1 89 ? 4.033 8.909 -3.945 1.00 97.31 89 ILE A N 1
ATOM 747 C CA . ILE A 1 89 ? 5.494 8.741 -3.931 1.00 97.31 89 ILE A CA 1
ATOM 748 C C . ILE A 1 89 ? 5.864 7.336 -3.452 1.00 97.31 89 ILE A C 1
ATOM 750 O O . ILE A 1 89 ? 6.636 6.650 -4.116 1.00 97.31 89 ILE A O 1
ATOM 754 N N . LYS A 1 90 ? 5.275 6.875 -2.343 1.00 97.25 90 LYS A N 1
ATOM 755 C CA . LYS A 1 90 ? 5.548 5.536 -1.798 1.00 97.25 90 LYS A CA 1
ATOM 756 C C . LYS A 1 90 ? 5.113 4.409 -2.739 1.00 97.25 90 LYS A C 1
ATOM 758 O O . LYS A 1 90 ? 5.776 3.373 -2.778 1.00 97.25 90 LYS A O 1
ATOM 763 N N . LEU A 1 91 ? 4.033 4.607 -3.494 1.00 96.44 91 LEU A N 1
ATOM 764 C CA . LEU A 1 91 ? 3.568 3.663 -4.507 1.00 96.44 91 LEU A CA 1
ATOM 765 C C . LEU A 1 91 ? 4.530 3.599 -5.703 1.00 96.44 91 LEU A C 1
ATOM 767 O O . LEU A 1 91 ? 4.935 2.511 -6.102 1.00 96.44 91 LEU A O 1
ATOM 771 N N . MET A 1 92 ? 4.935 4.754 -6.238 1.00 96.81 92 MET A N 1
ATOM 772 C CA . MET A 1 92 ? 5.851 4.838 -7.383 1.00 96.81 92 MET A CA 1
ATOM 773 C C . MET A 1 92 ? 7.263 4.353 -7.044 1.00 96.81 92 MET A C 1
ATOM 775 O O . MET A 1 92 ? 7.922 3.740 -7.877 1.00 96.81 92 MET A O 1
ATOM 779 N N . GLU A 1 93 ? 7.728 4.589 -5.819 1.00 95.06 93 GLU A N 1
ATOM 780 C CA . GLU A 1 93 ? 9.024 4.098 -5.343 1.00 95.06 93 GLU A CA 1
ATOM 781 C C . GLU A 1 93 ? 9.091 2.559 -5.369 1.00 95.06 93 GLU A C 1
ATOM 783 O O . GLU A 1 93 ? 10.138 1.984 -5.650 1.00 95.06 93 GLU A O 1
ATOM 788 N N . ASN A 1 94 ? 7.961 1.882 -5.141 1.00 96.19 94 ASN A N 1
ATOM 789 C CA . ASN A 1 94 ? 7.876 0.424 -5.049 1.00 96.19 94 ASN A CA 1
ATOM 790 C C . ASN A 1 94 ? 7.314 -0.241 -6.317 1.00 96.19 94 ASN A C 1
ATOM 792 O O . ASN A 1 94 ? 6.777 -1.347 -6.240 1.00 96.19 94 ASN A O 1
ATOM 796 N N . MET A 1 95 ? 7.457 0.387 -7.492 1.00 95.62 95 MET A N 1
ATOM 797 C CA . MET A 1 95 ? 7.092 -0.260 -8.759 1.00 95.62 95 MET A CA 1
ATOM 798 C C . MET A 1 95 ? 7.824 -1.608 -8.924 1.00 95.62 95 MET A C 1
ATOM 800 O O . MET A 1 95 ? 9.006 -1.708 -8.569 1.00 95.62 95 MET A O 1
ATOM 804 N N . PRO A 1 96 ? 7.144 -2.656 -9.428 1.00 96.12 96 PRO A N 1
ATOM 805 C CA . PRO A 1 96 ? 7.782 -3.937 -9.707 1.00 96.12 96 PRO A CA 1
ATOM 806 C C . PRO A 1 96 ? 8.819 -3.772 -10.816 1.00 96.12 96 PRO A C 1
ATOM 808 O O . PRO A 1 96 ? 8.595 -3.064 -11.804 1.00 96.12 96 PRO A O 1
ATOM 811 N N . MET A 1 97 ? 9.970 -4.414 -10.644 1.00 96.25 97 MET A N 1
ATOM 812 C CA . MET A 1 97 ? 11.032 -4.358 -11.647 1.00 96.25 97 MET A CA 1
ATOM 813 C C . MET A 1 97 ? 10.682 -5.251 -12.852 1.00 96.25 97 MET A C 1
ATOM 815 O O . MET A 1 97 ? 9.943 -6.217 -12.691 1.00 96.25 97 MET A O 1
ATOM 819 N N . PRO A 1 98 ? 11.223 -5.013 -14.063 1.00 96.75 98 PRO A N 1
ATOM 820 C CA . PRO A 1 98 ? 10.820 -5.751 -15.272 1.00 96.75 98 PRO A CA 1
ATOM 821 C C . PRO A 1 98 ? 11.050 -7.273 -15.239 1.00 96.75 98 PRO A C 1
ATOM 823 O O . PRO A 1 98 ? 10.483 -7.998 -16.051 1.00 96.75 98 PRO A O 1
ATOM 826 N N . TRP A 1 99 ? 11.905 -7.754 -14.336 1.00 96.12 99 TRP A N 1
ATOM 827 C CA . TRP A 1 99 ? 12.163 -9.179 -14.104 1.00 96.12 99 TRP A CA 1
ATOM 828 C C . TRP A 1 99 ? 11.262 -9.798 -13.022 1.00 96.12 99 TRP A C 1
ATOM 830 O O . TRP A 1 99 ? 11.321 -11.007 -12.804 1.00 96.12 99 TRP A O 1
ATOM 840 N N . GLU A 1 100 ? 10.442 -9.001 -12.339 1.00 95.31 100 GLU A N 1
ATOM 841 C CA . GLU A 1 100 ? 9.489 -9.436 -11.318 1.00 95.31 100 GLU A CA 1
ATOM 842 C C . GLU A 1 100 ? 8.087 -9.531 -11.928 1.00 95.31 100 GLU A C 1
ATOM 844 O O . GLU A 1 100 ? 7.614 -8.600 -12.576 1.00 95.31 100 GLU A O 1
ATOM 849 N N . GLN A 1 101 ? 7.398 -10.654 -11.716 1.00 95.69 101 GLN A N 1
ATOM 850 C CA . GLN A 1 101 ? 6.007 -10.803 -12.164 1.00 95.69 101 GLN A CA 1
ATOM 851 C C . GLN A 1 101 ? 5.019 -10.157 -11.190 1.00 95.69 101 GLN A C 1
ATOM 853 O O . GLN A 1 101 ? 4.070 -9.496 -11.602 1.00 95.69 101 GLN A O 1
ATOM 858 N N . ILE A 1 102 ? 5.230 -10.383 -9.894 1.00 95.62 102 ILE A N 1
ATOM 859 C CA . ILE A 1 102 ? 4.382 -9.904 -8.804 1.00 95.62 102 ILE A CA 1
ATOM 860 C C . ILE A 1 102 ? 5.309 -9.403 -7.704 1.00 95.62 102 ILE A C 1
ATOM 862 O O . ILE A 1 102 ? 6.322 -10.039 -7.408 1.00 95.62 102 ILE A O 1
ATOM 866 N N . ARG A 1 103 ? 4.941 -8.275 -7.097 1.00 94.19 103 ARG A N 1
ATOM 867 C CA . ARG A 1 103 ? 5.623 -7.717 -5.935 1.00 94.19 103 ARG A CA 1
ATOM 868 C C . ARG A 1 103 ? 4.616 -7.510 -4.813 1.00 94.19 103 ARG A C 1
ATOM 870 O O . ARG A 1 103 ? 3.750 -6.643 -4.916 1.00 94.19 103 ARG A O 1
ATOM 877 N N . ASP A 1 104 ? 4.742 -8.305 -3.756 1.00 95.25 104 ASP A N 1
ATOM 878 C CA . ASP A 1 104 ? 3.964 -8.123 -2.533 1.00 95.25 104 ASP A CA 1
ATOM 879 C C . ASP A 1 104 ? 4.615 -7.040 -1.679 1.00 95.25 104 ASP A C 1
ATOM 881 O O . ASP A 1 104 ? 5.816 -7.081 -1.415 1.00 95.25 104 ASP A O 1
ATOM 885 N N . VAL A 1 105 ? 3.819 -6.059 -1.258 1.00 95.06 105 VAL A N 1
ATOM 886 C CA . VAL A 1 105 ? 4.317 -4.883 -0.545 1.00 95.06 105 VAL A CA 1
ATOM 887 C C . VAL A 1 105 ? 3.518 -4.674 0.729 1.00 95.06 105 VAL A C 1
ATOM 889 O O . VAL A 1 105 ? 2.291 -4.820 0.753 1.00 95.06 105 VAL A O 1
ATOM 892 N N . LYS A 1 106 ? 4.207 -4.293 1.805 1.00 95.00 106 LYS A N 1
ATOM 893 C CA . LYS A 1 106 ? 3.544 -3.967 3.070 1.00 95.00 106 LYS A CA 1
ATOM 894 C C . LYS A 1 106 ? 2.760 -2.669 2.946 1.00 95.00 106 LYS A C 1
ATOM 896 O O . LYS A 1 106 ? 3.290 -1.649 2.509 1.00 95.00 106 LYS A O 1
ATOM 901 N N . ILE A 1 107 ? 1.511 -2.688 3.399 1.00 95.56 107 ILE A N 1
ATOM 902 C CA . ILE A 1 107 ? 0.630 -1.519 3.375 1.00 95.56 107 ILE A CA 1
ATOM 903 C C . ILE A 1 107 ? 0.258 -1.059 4.783 1.00 95.56 107 ILE A C 1
ATOM 905 O O . ILE A 1 107 ? 0.063 -1.856 5.699 1.00 95.56 107 ILE A O 1
ATOM 909 N N . LEU A 1 108 ? 0.114 0.251 4.938 1.00 95.62 108 LEU A N 1
ATOM 910 C CA . LEU A 1 108 ? -0.480 0.906 6.093 1.00 95.62 108 LEU A CA 1
ATOM 911 C C . LEU A 1 108 ? -1.725 1.650 5.615 1.00 95.62 108 LEU A C 1
ATOM 913 O O . LEU A 1 108 ? -1.624 2.601 4.846 1.00 95.62 108 LEU A O 1
ATOM 917 N N . TYR A 1 109 ? -2.900 1.227 6.063 1.00 96.06 109 TYR A N 1
ATOM 918 C CA . TYR A 1 109 ? -4.169 1.783 5.601 1.00 96.06 109 TYR A CA 1
ATOM 919 C C . TYR A 1 109 ? -4.968 2.412 6.739 1.00 96.06 109 TYR A C 1
ATOM 921 O O . TYR A 1 109 ? -4.865 2.013 7.902 1.00 96.06 109 TYR A O 1
ATOM 929 N N . HIS A 1 110 ? -5.775 3.417 6.404 1.00 96.00 110 HIS A N 1
ATOM 930 C CA . HIS A 1 110 ? -6.733 3.991 7.342 1.00 96.00 110 HIS A CA 1
ATOM 931 C C . HIS A 1 110 ? -7.890 3.012 7.592 1.00 96.00 110 HIS A C 1
ATOM 933 O O . HIS A 1 110 ? -8.357 2.374 6.654 1.00 96.00 110 HIS A O 1
ATOM 939 N N . ILE A 1 111 ? -8.408 2.923 8.823 1.00 93.81 111 ILE A N 1
ATOM 940 C CA . ILE A 1 111 ? -9.455 1.946 9.197 1.00 93.81 111 ILE A CA 1
ATOM 941 C C . ILE A 1 111 ? -10.728 2.040 8.335 1.00 93.81 111 ILE A C 1
ATOM 943 O O . ILE A 1 111 ? -11.382 1.034 8.093 1.00 93.81 111 ILE A O 1
ATOM 947 N N . THR A 1 112 ? -11.052 3.234 7.832 1.00 93.31 112 THR A N 1
ATOM 948 C CA . THR A 1 112 ? -12.195 3.475 6.929 1.00 93.31 112 THR A CA 1
ATOM 949 C C . THR A 1 112 ? -11.863 3.302 5.441 1.00 93.31 112 THR A C 1
ATOM 951 O O . THR A 1 112 ? -12.711 3.558 4.596 1.00 93.31 112 THR A O 1
ATOM 954 N N . GLY A 1 113 ? -10.625 2.946 5.087 1.00 93.69 113 GLY A N 1
ATOM 955 C CA . GLY A 1 113 ? -10.172 2.844 3.694 1.00 93.69 113 GLY A CA 1
ATOM 956 C C . GLY 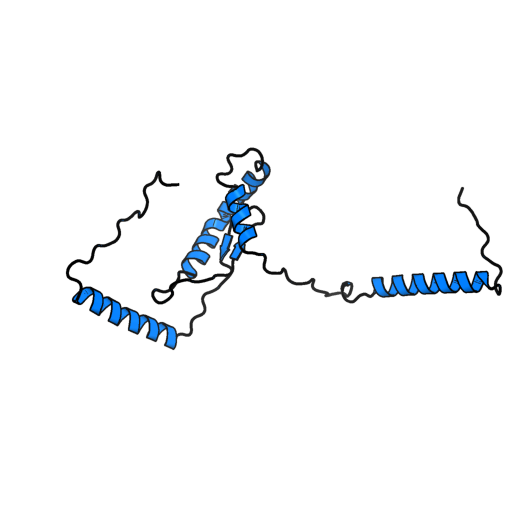A 1 113 ? -9.846 4.180 3.014 1.00 93.69 113 GLY A C 1
ATOM 957 O O . GLY A 1 113 ? -9.539 4.186 1.832 1.00 93.69 113 GLY A O 1
ATOM 958 N N . ALA A 1 114 ? -9.863 5.301 3.748 1.00 94.75 114 ALA A N 1
ATOM 959 C CA . ALA A 1 114 ? -9.682 6.645 3.183 1.00 94.75 114 ALA A CA 1
ATOM 960 C C . ALA A 1 114 ? -8.354 6.870 2.440 1.00 94.75 114 ALA A C 1
ATOM 962 O O . ALA A 1 114 ? -8.294 7.670 1.511 1.00 94.75 114 ALA A O 1
ATOM 963 N N . ILE A 1 115 ? -7.279 6.210 2.876 1.00 96.56 115 ILE A N 1
ATOM 964 C CA . ILE A 1 115 ? -5.971 6.258 2.222 1.00 96.56 115 ILE A CA 1
ATOM 965 C C . ILE A 1 115 ? -5.164 5.014 2.580 1.00 96.56 115 ILE A C 1
ATOM 967 O O . ILE A 1 115 ? -5.278 4.475 3.688 1.00 96.56 115 ILE A O 1
ATOM 971 N N . THR A 1 116 ? -4.334 4.577 1.640 1.00 96.88 116 THR A N 1
ATOM 972 C CA . THR A 1 116 ? -3.421 3.442 1.771 1.00 96.88 116 THR A CA 1
ATOM 973 C C . THR A 1 116 ? -2.008 3.900 1.435 1.00 96.88 116 THR A C 1
ATOM 975 O O . THR A 1 116 ? -1.760 4.398 0.339 1.00 96.88 116 THR A O 1
ATOM 978 N N . PHE A 1 117 ? -1.077 3.719 2.363 1.00 97.56 117 PHE A N 1
ATOM 979 C CA . PHE A 1 117 ? 0.345 3.949 2.151 1.00 97.56 117 PHE A CA 1
ATOM 980 C C . PHE A 1 117 ? 1.059 2.627 1.941 1.00 97.56 117 PHE A C 1
ATOM 982 O O . PHE A 1 117 ? 0.779 1.643 2.621 1.00 97.56 117 PHE A O 1
ATOM 989 N N . VAL A 1 118 ? 2.043 2.634 1.057 1.00 97.38 118 VAL A N 1
ATOM 990 C CA . VAL A 1 118 ? 3.054 1.586 1.005 1.00 97.38 118 VAL A CA 1
ATOM 991 C C . VAL A 1 118 ? 4.080 1.855 2.111 1.00 97.38 118 VAL A C 1
ATOM 993 O O . VAL A 1 118 ? 4.752 2.888 2.109 1.00 97.38 118 VAL A O 1
ATOM 996 N N . ASN A 1 119 ? 4.187 0.939 3.072 1.00 96.00 119 ASN A N 1
ATOM 997 C CA . ASN A 1 119 ? 5.067 1.045 4.237 1.00 96.00 119 ASN A CA 1
ATOM 998 C C . ASN A 1 119 ? 6.369 0.258 4.033 1.00 96.00 119 ASN A C 1
ATOM 1000 O O . ASN A 1 119 ? 6.747 -0.584 4.848 1.00 96.00 119 ASN A O 1
ATOM 1004 N N . GLU A 1 120 ? 7.040 0.514 2.913 1.00 94.19 120 GLU A N 1
ATOM 1005 C CA . GLU A 1 120 ? 8.297 -0.138 2.561 1.00 94.19 120 GLU A CA 1
ATOM 1006 C C . GLU A 1 120 ? 9.227 0.828 1.821 1.00 94.19 120 GLU A C 1
ATOM 1008 O O . GLU A 1 120 ? 8.776 1.727 1.104 1.00 94.19 120 GLU A O 1
ATOM 1013 N N . VAL A 1 121 ? 10.533 0.667 2.026 1.00 95.12 121 VAL A N 1
ATOM 1014 C CA . VAL A 1 121 ? 11.588 1.352 1.267 1.00 95.12 121 VAL A CA 1
ATOM 1015 C C . VAL A 1 121 ? 12.331 0.274 0.477 1.00 95.12 121 VAL A C 1
ATOM 1017 O O . VAL A 1 121 ? 12.878 -0.634 1.113 1.00 95.12 121 VAL A O 1
ATOM 1020 N N . PRO A 1 122 ? 12.371 0.340 -0.866 1.00 94.31 122 PRO A N 1
ATOM 1021 C CA . PRO A 1 122 ? 12.999 -0.684 -1.682 1.00 94.31 122 PRO A CA 1
ATOM 1022 C C . PRO A 1 122 ? 14.515 -0.626 -1.496 1.00 94.31 122 PRO A C 1
ATOM 1024 O O . PRO A 1 122 ? 15.197 0.282 -1.967 1.00 94.31 122 PRO A O 1
ATOM 1027 N N . LYS A 1 123 ? 15.058 -1.615 -0.791 1.00 95.06 123 LYS A N 1
ATOM 1028 C CA . LYS A 1 123 ? 16.503 -1.772 -0.620 1.00 95.06 123 LYS A CA 1
ATOM 1029 C C . LYS A 1 123 ? 17.003 -2.782 -1.637 1.00 95.06 123 LYS A C 1
ATOM 1031 O O . LYS A 1 123 ? 16.507 -3.903 -1.687 1.00 95.06 123 LYS A O 1
ATOM 1036 N N . VAL A 1 124 ? 17.993 -2.386 -2.428 1.00 95.69 124 VAL A N 1
ATOM 1037 C CA . VAL A 1 124 ? 18.609 -3.238 -3.448 1.00 95.69 124 VAL A CA 1
ATOM 1038 C C . VAL A 1 124 ? 20.110 -3.334 -3.215 1.00 95.69 124 VAL A C 1
ATOM 1040 O O . VAL A 1 124 ? 20.741 -2.386 -2.750 1.00 95.69 124 VAL A O 1
ATOM 1043 N N . ILE A 1 125 ? 20.684 -4.493 -3.531 1.00 97.69 125 ILE A N 1
ATOM 1044 C CA . ILE A 1 125 ? 22.134 -4.692 -3.506 1.00 97.69 125 ILE A CA 1
ATOM 1045 C C . ILE A 1 125 ? 22.685 -4.127 -4.813 1.00 97.69 125 ILE A C 1
ATOM 1047 O O . ILE A 1 125 ? 22.402 -4.664 -5.882 1.00 97.69 125 ILE A O 1
ATOM 1051 N N . GLU A 1 126 ? 23.470 -3.055 -4.729 1.00 97.56 126 GLU A N 1
ATOM 1052 C CA . GLU A 1 126 ? 23.949 -2.288 -5.886 1.00 97.56 126 GLU A CA 1
ATOM 1053 C C . GLU A 1 126 ? 24.568 -3.139 -7.016 1.00 97.56 126 GLU A C 1
ATOM 1055 O O . GLU A 1 126 ? 24.074 -3.051 -8.143 1.00 97.56 126 GLU A O 1
ATOM 1060 N N . PRO A 1 127 ? 25.565 -4.018 -6.775 1.00 98.19 127 PRO A N 1
ATOM 1061 C CA . PRO A 1 127 ? 26.158 -4.801 -7.861 1.00 98.19 127 PRO A CA 1
ATOM 1062 C C . PRO A 1 127 ? 25.164 -5.771 -8.516 1.00 98.19 127 PRO A C 1
ATOM 1064 O O . PRO A 1 127 ? 25.221 -5.992 -9.725 1.00 98.19 127 PRO A O 1
ATOM 1067 N N . VAL A 1 128 ? 24.220 -6.320 -7.744 1.00 97.81 128 VAL A N 1
ATOM 1068 C CA . VAL A 1 128 ? 23.169 -7.207 -8.271 1.00 97.81 128 VAL A CA 1
ATOM 1069 C C . VAL A 1 128 ? 22.184 -6.412 -9.119 1.00 97.81 128 VAL A C 1
ATOM 1071 O O . VAL A 1 128 ? 21.827 -6.842 -10.213 1.00 97.81 128 VAL A O 1
ATOM 1074 N N . TYR A 1 129 ? 21.791 -5.230 -8.649 1.00 97.44 129 TYR A N 1
ATOM 1075 C CA . TYR A 1 129 ? 20.861 -4.352 -9.346 1.00 97.44 129 TYR A CA 1
ATOM 1076 C C . TYR A 1 129 ? 21.416 -3.896 -10.703 1.00 97.44 129 TYR A C 1
ATOM 1078 O O . TYR A 1 129 ? 20.724 -3.976 -11.718 1.00 97.44 129 TYR A O 1
ATOM 1086 N N . ILE A 1 130 ? 22.693 -3.500 -10.753 1.00 98.25 130 ILE A N 1
ATOM 1087 C CA . ILE A 1 130 ? 23.373 -3.138 -12.006 1.00 98.25 130 ILE A CA 1
ATOM 1088 C C . ILE A 1 130 ? 23.434 -4.343 -12.953 1.00 98.25 130 ILE A C 1
ATOM 1090 O O . ILE A 1 130 ? 23.139 -4.205 -14.142 1.00 98.25 130 ILE A O 1
ATOM 1094 N N . ALA A 1 131 ? 23.766 -5.532 -12.442 1.00 98.19 131 ALA A N 1
ATOM 1095 C CA . ALA A 1 131 ? 23.808 -6.746 -13.253 1.00 98.19 131 ALA A CA 1
ATOM 1096 C C . ALA A 1 131 ? 22.428 -7.098 -13.840 1.00 98.19 131 ALA A C 1
ATOM 1098 O O . ALA A 1 131 ? 22.333 -7.390 -15.033 1.00 98.19 131 ALA A O 1
ATOM 1099 N N . GLN A 1 132 ? 21.355 -7.011 -13.045 1.00 97.94 132 GLN A N 1
ATOM 1100 C CA . GLN A 1 132 ? 19.972 -7.234 -13.490 1.00 97.94 132 GLN A CA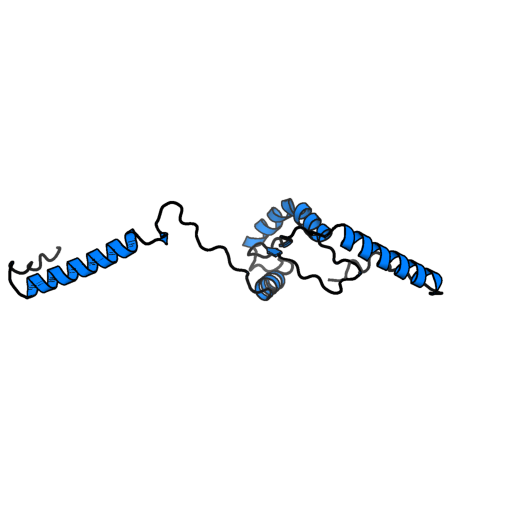 1
ATOM 1101 C C . GLN A 1 132 ? 19.550 -6.240 -14.580 1.00 97.94 132 GLN A C 1
ATOM 1103 O O . GLN A 1 132 ? 19.006 -6.637 -15.609 1.00 97.94 132 GLN A O 1
ATOM 1108 N N . TRP A 1 13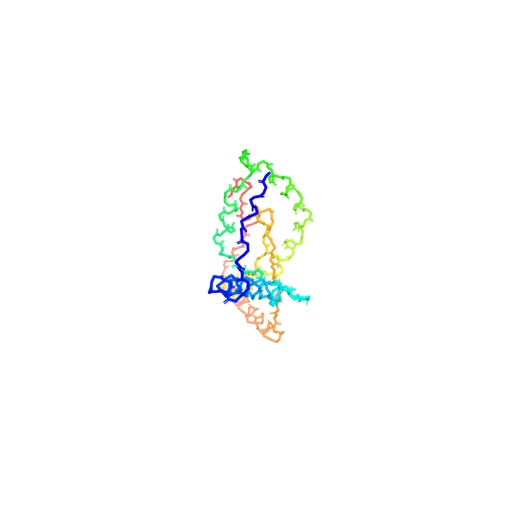3 ? 19.867 -4.954 -14.429 1.00 98.25 133 TRP A N 1
ATOM 1109 C CA . TRP A 1 133 ? 19.615 -3.980 -15.494 1.00 98.25 133 TRP A CA 1
ATOM 1110 C C . TRP A 1 133 ? 20.458 -4.237 -16.747 1.00 98.25 133 TRP A C 1
ATOM 1112 O O . TRP A 1 133 ? 19.974 -4.046 -17.865 1.00 98.25 133 TRP A O 1
ATOM 1122 N N . GLY A 1 134 ? 21.685 -4.735 -16.587 1.00 98.12 134 GLY A N 1
ATOM 1123 C CA . GLY A 1 134 ? 22.529 -5.174 -17.695 1.00 98.12 134 GLY A CA 1
ATOM 1124 C C . GLY A 1 134 ? 21.905 -6.319 -18.500 1.00 98.12 134 GLY A C 1
ATOM 1125 O O . GLY A 1 134 ? 21.919 -6.278 -1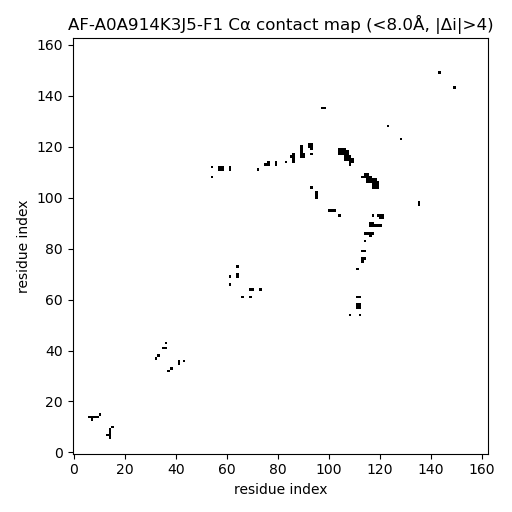9.735 1.00 98.12 134 GLY A O 1
ATOM 1126 N N . THR A 1 135 ? 21.299 -7.311 -17.835 1.00 97.75 135 THR A N 1
ATOM 1127 C CA . THR A 1 135 ? 20.590 -8.396 -18.536 1.00 97.75 135 THR A CA 1
ATOM 1128 C C . THR A 1 135 ? 19.365 -7.864 -19.277 1.00 97.75 135 THR A C 1
ATOM 1130 O O . THR A 1 135 ? 19.198 -8.169 -20.462 1.00 97.75 135 THR A O 1
ATOM 1133 N N . MET A 1 136 ? 18.571 -6.994 -18.639 1.00 97.88 136 MET A N 1
ATOM 1134 C CA . MET A 1 136 ? 17.411 -6.353 -19.269 1.00 97.88 136 MET A CA 1
ATOM 1135 C C . MET A 1 136 ? 17.797 -5.534 -20.499 1.00 97.88 136 MET A C 1
ATOM 1137 O O . MET A 1 136 ? 17.151 -5.648 -21.539 1.00 97.88 136 MET A O 1
ATOM 1141 N N . TRP A 1 137 ? 18.883 -4.762 -20.432 1.00 97.88 137 TRP A N 1
ATOM 1142 C CA . TRP A 1 137 ? 19.387 -3.976 -21.560 1.00 97.88 137 TRP A CA 1
ATOM 1143 C C . TRP A 1 137 ? 19.691 -4.844 -22.785 1.00 97.88 137 TRP A C 1
ATOM 1145 O O . TRP A 1 137 ? 19.279 -4.525 -23.904 1.00 97.88 137 TRP A O 1
ATOM 1155 N N . ILE A 1 138 ? 20.390 -5.965 -22.586 1.00 97.94 138 ILE A N 1
ATOM 1156 C CA . ILE A 1 138 ? 20.725 -6.891 -23.673 1.00 97.94 138 ILE A CA 1
ATOM 1157 C C . ILE A 1 138 ? 19.450 -7.529 -24.236 1.00 97.94 138 ILE A C 1
ATOM 1159 O O . ILE A 1 138 ? 19.294 -7.586 -25.459 1.00 97.94 138 ILE A O 1
ATOM 1163 N N . MET A 1 139 ? 18.533 -7.971 -23.370 1.00 97.56 139 MET A N 1
ATOM 1164 C CA . MET A 1 139 ? 17.261 -8.573 -23.782 1.00 97.56 139 MET A CA 1
ATOM 1165 C C . MET A 1 139 ? 16.412 -7.601 -24.605 1.00 97.56 139 MET A C 1
ATOM 1167 O O . MET A 1 139 ? 16.019 -7.931 -25.722 1.00 97.56 139 MET A O 1
ATOM 1171 N N . MET A 1 140 ? 16.206 -6.375 -24.119 1.00 97.69 140 MET A N 1
ATOM 1172 C CA . MET A 1 140 ? 15.421 -5.352 -24.817 1.00 97.69 140 MET A CA 1
ATOM 1173 C C . MET A 1 140 ? 16.043 -4.961 -26.163 1.00 97.69 140 MET A C 1
ATOM 1175 O O . MET A 1 140 ? 15.324 -4.740 -27.139 1.00 97.69 140 MET A O 1
ATOM 1179 N N . ARG A 1 141 ? 17.379 -4.900 -26.259 1.00 97.69 141 ARG A N 1
ATOM 1180 C CA . ARG A 1 141 ? 18.070 -4.630 -27.532 1.00 97.69 141 ARG A CA 1
ATOM 1181 C C . ARG A 1 141 ? 17.894 -5.755 -28.544 1.00 97.69 141 ARG A C 1
ATOM 1183 O O . ARG A 1 141 ? 17.692 -5.461 -29.721 1.00 97.69 141 ARG A O 1
ATOM 1190 N N . ARG A 1 142 ? 17.977 -7.014 -28.102 1.00 97.62 142 ARG A N 1
ATOM 1191 C CA . ARG A 1 142 ? 17.722 -8.183 -28.959 1.00 97.62 142 ARG A CA 1
ATOM 1192 C C . ARG A 1 142 ? 16.273 -8.184 -29.442 1.00 97.62 142 ARG A C 1
ATOM 1194 O O . ARG A 1 142 ? 16.053 -8.225 -30.645 1.00 97.62 142 ARG A O 1
ATOM 1201 N N . GLU A 1 143 ? 15.318 -7.979 -28.537 1.00 96.88 143 GLU A N 1
ATOM 1202 C CA . GLU A 1 143 ? 13.888 -7.897 -28.865 1.00 96.88 143 GLU A CA 1
ATOM 1203 C C . GLU A 1 143 ? 13.597 -6.786 -29.886 1.00 96.88 143 GLU A C 1
ATOM 1205 O O . GLU A 1 143 ? 12.911 -7.008 -30.882 1.00 96.88 143 GLU A O 1
ATOM 1210 N N . LYS A 1 144 ? 14.177 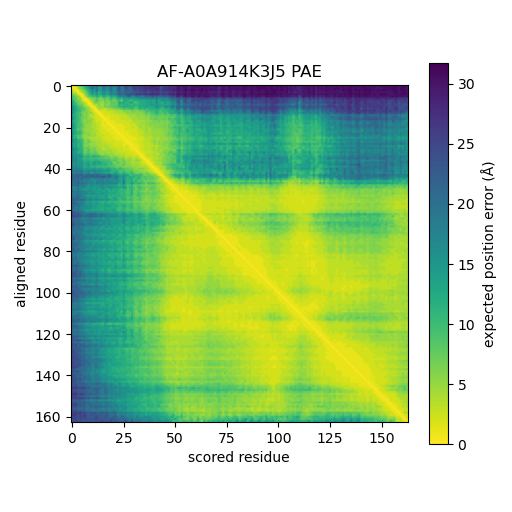-5.592 -29.698 1.00 96.75 144 LYS A N 1
ATOM 1211 C CA . LYS A 1 144 ? 14.017 -4.471 -30.637 1.00 96.75 144 LYS A CA 1
ATOM 1212 C C . LYS A 1 144 ? 14.631 -4.745 -32.016 1.00 96.75 144 LYS A C 1
ATOM 1214 O O . LYS A 1 144 ? 14.121 -4.224 -33.003 1.00 96.75 144 LYS A O 1
ATOM 1219 N N . ARG A 1 145 ? 15.731 -5.503 -32.088 1.00 96.00 145 ARG A N 1
ATOM 1220 C CA . ARG A 1 145 ? 16.394 -5.873 -33.351 1.00 96.00 145 ARG A CA 1
ATOM 1221 C C . ARG A 1 145 ? 15.601 -6.941 -34.105 1.00 96.00 145 ARG A C 1
ATOM 1223 O O . ARG A 1 145 ? 15.454 -6.835 -35.318 1.00 96.00 145 ARG A O 1
ATOM 1230 N N . ASP A 1 146 ? 15.128 -7.959 -33.394 1.00 96.69 146 ASP A N 1
ATOM 1231 C CA . ASP A 1 146 ? 14.579 -9.175 -34.001 1.00 96.69 146 ASP A CA 1
ATOM 1232 C C . ASP A 1 146 ? 13.083 -9.032 -34.339 1.00 96.69 146 ASP A C 1
ATOM 1234 O O . ASP A 1 146 ? 12.581 -9.657 -35.279 1.00 96.69 146 ASP A O 1
ATOM 1238 N N . ARG A 1 147 ? 12.352 -8.163 -33.628 1.00 95.62 147 ARG A N 1
ATOM 1239 C CA . ARG A 1 147 ? 10.917 -7.953 -33.849 1.00 95.62 147 ARG A CA 1
ATOM 1240 C C . ARG A 1 147 ? 10.641 -6.974 -34.995 1.00 95.62 147 ARG A C 1
ATOM 1242 O O . ARG A 1 147 ? 10.916 -5.783 -34.893 1.00 95.62 147 ARG A O 1
ATOM 1249 N N . ARG A 1 148 ? 9.976 -7.451 -36.057 1.00 94.31 148 ARG A N 1
ATOM 1250 C CA . ARG A 1 148 ? 9.612 -6.633 -37.239 1.00 94.31 148 ARG A CA 1
ATOM 1251 C C . ARG A 1 148 ? 8.612 -5.509 -36.946 1.00 94.31 148 ARG A C 1
ATOM 1253 O O . ARG A 1 148 ? 8.749 -4.414 -37.477 1.00 94.31 148 ARG A O 1
ATOM 1260 N N . HIS A 1 149 ? 7.593 -5.778 -36.129 1.00 95.75 149 HIS A N 1
ATOM 1261 C CA . HIS A 1 149 ? 6.574 -4.795 -35.757 1.00 95.75 149 HIS A CA 1
ATOM 1262 C C . HIS A 1 149 ? 6.445 -4.721 -34.234 1.00 95.75 149 HIS A C 1
ATOM 1264 O O . HIS A 1 149 ? 5.949 -5.648 -33.589 1.00 95.75 149 HIS A O 1
ATOM 1270 N N . PHE A 1 150 ? 6.894 -3.604 -33.663 1.00 95.25 150 PHE A N 1
ATOM 1271 C CA . PHE A 1 150 ? 6.757 -3.300 -32.242 1.00 95.25 150 PHE A CA 1
ATOM 1272 C C . PHE A 1 150 ? 5.639 -2.269 -32.051 1.00 95.25 150 PHE A C 1
ATOM 1274 O O . PHE A 1 150 ? 5.843 -1.065 -32.225 1.00 95.25 150 PHE A O 1
ATOM 1281 N N . LYS A 1 151 ? 4.438 -2.748 -31.714 1.00 95.12 151 LYS A N 1
ATOM 1282 C CA . LYS A 1 151 ? 3.295 -1.885 -31.404 1.00 95.12 151 LYS A CA 1
ATOM 1283 C C . LYS A 1 151 ? 3.454 -1.335 -29.989 1.00 95.12 151 LYS A C 1
ATOM 1285 O O . LYS A 1 151 ? 3.528 -2.097 -29.030 1.00 95.12 151 LYS A O 1
ATOM 1290 N N . ARG A 1 152 ? 3.500 -0.010 -29.863 1.00 95.19 152 ARG A N 1
ATOM 1291 C CA . ARG A 1 152 ? 3.506 0.666 -28.560 1.00 95.19 152 ARG A CA 1
ATOM 1292 C C . ARG A 1 152 ? 2.103 0.653 -27.958 1.00 95.19 152 ARG A C 1
ATOM 1294 O O . ARG A 1 152 ? 1.114 0.632 -28.694 1.00 95.19 152 ARG A O 1
ATOM 1301 N N . MET A 1 153 ? 2.031 0.684 -26.631 1.00 96.31 153 MET A N 1
ATOM 1302 C CA . MET A 1 153 ? 0.763 0.890 -25.936 1.00 96.31 153 MET A CA 1
ATOM 1303 C C . MET A 1 153 ? 0.191 2.266 -26.284 1.00 96.31 153 MET A C 1
ATOM 1305 O O . MET A 1 153 ? 0.938 3.198 -26.598 1.00 96.31 153 MET A O 1
ATOM 1309 N N . ARG A 1 154 ? -1.136 2.371 -26.265 1.00 94.19 154 ARG A N 1
ATOM 1310 C CA . ARG A 1 154 ? -1.828 3.652 -26.391 1.00 94.19 154 ARG A CA 1
ATOM 1311 C C . ARG A 1 154 ? -1.940 4.281 -25.008 1.00 94.19 154 ARG A C 1
ATOM 1313 O O . ARG A 1 154 ? -2.071 3.566 -24.019 1.00 94.19 154 ARG A O 1
ATOM 1320 N N . PHE A 1 155 ? -1.843 5.602 -24.971 1.00 93.75 155 PHE A N 1
ATOM 1321 C CA . PHE A 1 155 ? -2.029 6.385 -23.761 1.00 93.75 155 PHE A CA 1
ATOM 1322 C C . PHE A 1 155 ? -3.186 7.362 -24.001 1.00 93.75 155 PHE A C 1
ATOM 1324 O O . PHE A 1 155 ? -3.157 8.028 -25.043 1.00 93.75 155 PHE A O 1
ATOM 1331 N N . PRO A 1 156 ? -4.168 7.452 -23.086 1.00 94.50 156 PRO A N 1
ATOM 1332 C CA . PRO A 1 156 ? -4.339 6.636 -21.874 1.00 94.50 156 PRO A CA 1
ATOM 1333 C C . PRO A 1 156 ? -4.679 5.158 -22.190 1.00 94.50 156 PRO A C 1
ATOM 1335 O O . PRO A 1 156 ? -5.188 4.872 -23.274 1.00 94.50 156 PRO A O 1
ATOM 1338 N N . PRO A 1 157 ? -4.336 4.197 -21.307 1.00 93.88 157 PRO A N 1
ATOM 1339 C CA . PRO A 1 157 ? -4.671 2.784 -21.520 1.00 93.88 157 PRO A CA 1
ATOM 1340 C C . PRO A 1 157 ? -6.171 2.468 -21.429 1.00 93.88 157 PRO A C 1
ATOM 1342 O O . PRO A 1 157 ? -6.607 1.520 -22.074 1.00 93.88 157 PRO A O 1
ATOM 1345 N N . PHE A 1 158 ? -6.915 3.247 -20.641 1.00 93.50 158 PHE A N 1
ATOM 1346 C CA . PHE A 1 158 ? -8.352 3.109 -20.393 1.00 93.50 158 PHE A CA 1
ATOM 1347 C C . PHE A 1 158 ? -9.086 4.370 -20.865 1.00 93.50 158 PHE A C 1
ATOM 1349 O O . PHE A 1 158 ? -8.459 5.429 -20.973 1.00 93.50 158 PHE A O 1
ATOM 1356 N N . ASP A 1 159 ? -10.373 4.229 -21.180 1.00 94.88 159 ASP A N 1
ATOM 1357 C CA . ASP A 1 159 ? -11.251 5.350 -21.534 1.00 94.88 159 ASP A CA 1
ATOM 1358 C C . ASP A 1 159 ? -11.735 6.084 -20.272 1.00 94.88 159 ASP A C 1
ATOM 1360 O O . ASP A 1 159 ? -11.773 5.499 -19.189 1.00 94.88 159 ASP A O 1
ATOM 1364 N N . ASP A 1 160 ? -12.119 7.352 -20.401 1.00 93.25 160 ASP A N 1
ATOM 1365 C CA . ASP A 1 160 ? -12.4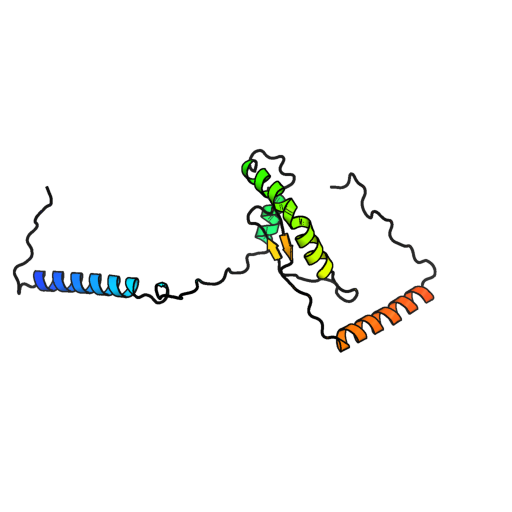94 8.194 -19.253 1.00 93.25 160 ASP A CA 1
ATOM 1366 C C . ASP A 1 160 ? -13.804 7.729 -18.573 1.00 93.25 160 ASP A C 1
ATOM 1368 O O . ASP A 1 160 ? -14.024 8.011 -17.397 1.00 93.25 160 ASP A O 1
ATOM 1372 N N . GLU A 1 161 ? -14.660 6.997 -19.295 1.00 92.88 161 GLU A N 1
ATOM 1373 C CA . GLU A 1 161 ? -15.953 6.474 -18.814 1.00 92.88 161 GLU A CA 1
ATOM 1374 C C . GLU A 1 161 ? -15.871 5.032 -18.263 1.00 92.88 161 GLU A C 1
ATOM 1376 O O . GLU A 1 161 ? -16.890 4.444 -17.890 1.00 92.88 161 GLU A O 1
ATOM 1381 N N . GLU A 1 162 ? -14.680 4.425 -18.230 1.00 87.69 162 GLU A N 1
ATOM 1382 C CA . GLU A 1 162 ? -14.487 3.061 -17.726 1.00 87.69 162 GLU A CA 1
ATOM 1383 C C . GLU A 1 162 ? -14.321 3.061 -16.182 1.00 87.69 162 GLU A C 1
ATOM 1385 O O . GLU A 1 162 ? -13.440 3.760 -15.675 1.00 87.69 162 GLU A O 1
ATOM 1390 N N . PRO A 1 163 ? -15.166 2.330 -15.417 1.00 75.50 163 PRO A N 1
ATOM 1391 C CA . PRO A 1 163 ? -15.197 2.376 -13.946 1.00 75.50 163 PRO A CA 1
ATOM 1392 C C . PRO A 1 163 ? -14.144 1.514 -13.229 1.00 75.50 163 PRO A C 1
ATOM 1394 O O . PRO A 1 163 ? -13.777 0.433 -13.746 1.00 75.50 163 PRO A O 1
#

Nearest PDB structures (foldseek):
  8ro0-assembly1_A  TM=9.604E-01  e=2.226E-17  Caenorhabditis elegans
  8c6j-assembly1_A  TM=9.859E-01  e=5.550E-17  Homo sapiens
  7w5a-assembly1_A  TM=9.794E-01  e=8.211E-17  Homo sapiens
  8ro2-assembly1_A  TM=9.824E-01  e=1.215E-16  Homo sapiens
  7dvq-assembly1_A  TM=8.115E-01  e=1.138E-16  Homo sapiens

Mean predicted aligned error: 9.14 Å

Foldseek 3Di:
DDDPPDDDDPPDPVNVVVVVVVVVVVVVVVCVCVPPCNDPPRDDDDDDDDDPVLLVVLCVVCDPVPDPVCVVCVVVLVVCVVCVVVQVVQVVQPDDDPVDPDDDFDWDADNNRSDIHGPDHDDDDVVVVVVVVVVVVVVVVVCVVPDPDDDDADPPNDDPPDD

pLDDT: mean 90.69, std 10.49, range [42.22, 98.25]